Protein AF-A0A1B6J249-F1 (afdb_monomer_lite)

Structure (mmCIF, N/CA/C/O backbone):
data_AF-A0A1B6J249-F1
#
_entry.id   AF-A0A1B6J249-F1
#
loop_
_atom_site.group_PDB
_atom_site.id
_atom_site.type_symbol
_atom_site.label_atom_id
_atom_site.label_alt_id
_atom_site.label_comp_id
_atom_site.label_asym_id
_atom_site.label_entity_id
_atom_site.label_seq_id
_atom_site.pdbx_PDB_ins_code
_atom_site.Cartn_x
_atom_site.Cartn_y
_atom_site.Cartn_z
_atom_site.occupancy
_atom_site.B_iso_or_equiv
_atom_site.auth_seq_id
_atom_site.auth_comp_id
_atom_site.auth_asym_id
_atom_site.auth_atom_id
_atom_site.pdbx_PDB_model_num
ATOM 1 N N . MET A 1 1 ? 32.007 13.529 7.032 1.00 46.16 1 MET A N 1
ATOM 2 C CA . MET A 1 1 ? 30.686 14.201 7.062 1.00 46.16 1 MET A CA 1
ATOM 3 C C . MET A 1 1 ? 29.600 13.149 7.240 1.00 46.16 1 MET A C 1
ATOM 5 O O . MET A 1 1 ? 29.500 12.265 6.400 1.00 46.16 1 MET A O 1
ATOM 9 N N . LYS A 1 2 ? 28.836 13.181 8.340 1.00 47.91 2 LYS A N 1
ATOM 10 C CA . LYS A 1 2 ? 27.692 12.277 8.547 1.00 47.91 2 LYS A CA 1
ATOM 11 C C . LYS A 1 2 ? 26.470 12.909 7.879 1.00 47.91 2 LYS A C 1
ATOM 13 O O . LYS A 1 2 ? 25.979 13.926 8.358 1.00 47.91 2 LYS A O 1
ATOM 18 N N . PHE A 1 3 ? 26.020 12.360 6.755 1.00 54.84 3 PHE A N 1
ATOM 19 C CA . PHE A 1 3 ? 24.783 12.820 6.125 1.00 54.84 3 PHE A CA 1
ATOM 20 C C . PHE A 1 3 ? 23.605 12.463 7.035 1.00 54.84 3 PHE A C 1
ATOM 22 O O . PHE A 1 3 ? 23.454 11.310 7.437 1.00 54.84 3 PHE A O 1
ATOM 29 N N . THR A 1 4 ? 22.788 13.450 7.394 1.00 70.31 4 THR A N 1
ATOM 30 C CA . THR A 1 4 ? 21.577 13.217 8.185 1.00 70.31 4 THR A CA 1
ATOM 31 C C . THR A 1 4 ? 20.572 12.406 7.358 1.00 70.31 4 THR A C 1
ATOM 33 O O . THR A 1 4 ? 20.486 12.555 6.136 1.00 70.31 4 THR A O 1
ATOM 36 N N . ILE A 1 5 ? 19.794 11.540 8.017 1.00 65.88 5 ILE A N 1
ATOM 37 C CA . ILE A 1 5 ? 18.774 10.681 7.381 1.00 65.88 5 ILE A CA 1
ATOM 38 C C . ILE A 1 5 ? 17.837 11.467 6.428 1.00 65.88 5 ILE A C 1
ATOM 40 O O . ILE A 1 5 ? 17.557 10.962 5.337 1.00 65.88 5 ILE A O 1
ATOM 44 N N . PRO A 1 6 ? 17.393 12.705 6.743 1.00 62.72 6 PRO A N 1
ATOM 45 C CA . PRO A 1 6 ? 16.567 13.505 5.833 1.00 62.72 6 PRO A CA 1
ATOM 46 C C . PRO A 1 6 ? 17.321 13.977 4.578 1.00 62.72 6 PRO A C 1
ATOM 48 O O . PRO A 1 6 ? 16.785 13.915 3.471 1.00 62.72 6 PRO A O 1
ATOM 51 N N . LEU A 1 7 ? 18.586 14.387 4.725 1.00 57.53 7 LEU A N 1
ATOM 52 C CA . LEU A 1 7 ? 19.426 14.864 3.620 1.00 57.53 7 LEU A CA 1
ATOM 53 C C . LEU A 1 7 ? 19.789 13.724 2.652 1.00 57.53 7 LEU A C 1
ATOM 55 O O . LEU A 1 7 ? 19.794 13.911 1.432 1.00 57.53 7 LEU A O 1
ATOM 59 N N . GLY A 1 8 ? 20.001 12.516 3.188 1.00 60.81 8 GLY A N 1
ATOM 60 C CA . GLY A 1 8 ? 20.149 11.294 2.394 1.00 60.81 8 GLY A CA 1
ATOM 61 C C . GLY A 1 8 ? 18.900 10.984 1.558 1.00 60.81 8 GLY A C 1
ATOM 62 O O . GLY A 1 8 ? 19.019 10.706 0.362 1.00 60.81 8 GLY A O 1
ATOM 63 N N . LYS A 1 9 ? 17.702 11.102 2.160 1.00 60.69 9 LYS A N 1
ATOM 64 C CA . LYS A 1 9 ? 16.386 10.852 1.530 1.00 60.69 9 LYS A CA 1
ATOM 65 C C . LYS A 1 9 ? 16.089 11.752 0.329 1.00 60.69 9 LYS A C 1
ATOM 67 O O . LYS A 1 9 ? 15.595 11.246 -0.678 1.00 60.69 9 LYS A O 1
ATOM 72 N N . HIS A 1 10 ? 16.408 13.042 0.405 1.00 64.06 10 HIS A N 1
ATOM 73 C CA . HIS A 1 10 ? 15.981 14.000 -0.619 1.00 64.06 10 HIS A CA 1
ATOM 74 C C . HIS A 1 10 ? 16.866 13.997 -1.880 1.00 64.06 10 HIS A C 1
ATOM 76 O O . HIS A 1 10 ? 16.352 13.972 -3.000 1.00 64.06 10 HIS A O 1
ATOM 82 N N . ASN A 1 11 ? 18.195 13.963 -1.719 1.00 66.25 11 ASN A N 1
ATOM 83 C CA . ASN A 1 11 ? 19.121 14.177 -2.840 1.00 66.25 11 ASN A CA 1
ATOM 84 C C . ASN A 1 11 ? 19.938 12.929 -3.211 1.00 66.25 11 ASN A C 1
ATOM 86 O O . ASN A 1 11 ? 20.084 12.633 -4.398 1.00 66.25 11 ASN A O 1
ATOM 90 N N . LEU A 1 12 ? 20.413 12.151 -2.230 1.00 70.38 12 LEU A N 1
ATOM 91 C CA . LEU A 1 12 ? 21.328 11.031 -2.486 1.00 70.38 12 LEU A CA 1
ATOM 92 C C . LEU A 1 12 ? 20.614 9.841 -3.142 1.00 70.38 12 LEU A C 1
ATOM 94 O O . LEU A 1 12 ? 21.027 9.382 -4.206 1.00 70.38 12 LEU A O 1
ATOM 98 N N . TYR A 1 13 ? 19.501 9.373 -2.568 1.00 74.56 13 TYR A N 1
ATOM 99 C CA . TYR A 1 13 ? 18.783 8.221 -3.132 1.00 74.56 13 TYR A CA 1
ATOM 100 C C . TYR A 1 13 ? 18.111 8.539 -4.473 1.00 74.56 13 TYR A C 1
ATOM 102 O O . TYR A 1 13 ? 17.992 7.664 -5.330 1.00 74.56 13 TYR A O 1
ATOM 110 N N . ARG A 1 14 ? 17.687 9.791 -4.692 1.00 75.75 14 ARG A N 1
ATOM 111 C CA . ARG A 1 14 ? 17.161 10.241 -5.991 1.00 75.75 14 ARG A CA 1
ATOM 112 C C . ARG A 1 14 ? 18.250 10.200 -7.061 1.00 75.75 14 ARG A C 1
ATOM 114 O O . ARG A 1 14 ? 18.022 9.640 -8.130 1.00 75.75 14 ARG A O 1
ATOM 121 N N . MET A 1 15 ? 19.436 10.722 -6.746 1.00 79.56 15 MET A N 1
ATOM 122 C CA . MET A 1 15 ? 20.597 10.676 -7.632 1.00 79.56 15 MET A CA 1
ATOM 123 C C . MET A 1 15 ? 21.039 9.234 -7.911 1.00 79.56 15 MET A C 1
ATOM 125 O O . MET A 1 15 ? 21.239 8.882 -9.068 1.00 79.56 15 MET A O 1
ATOM 129 N N . MET A 1 16 ? 21.094 8.370 -6.890 1.00 79.12 16 MET A N 1
ATOM 130 C CA . MET A 1 16 ? 21.413 6.947 -7.060 1.00 79.12 16 MET A CA 1
ATOM 131 C C . MET A 1 16 ? 20.407 6.237 -7.972 1.00 79.12 16 MET A C 1
ATOM 133 O O . MET A 1 16 ? 20.816 5.603 -8.938 1.00 79.12 16 MET A O 1
ATOM 137 N N . ARG A 1 17 ? 19.094 6.374 -7.746 1.00 80.25 17 ARG A N 1
ATOM 138 C CA . ARG A 1 17 ? 18.073 5.752 -8.614 1.00 80.25 17 ARG A CA 1
ATOM 139 C C . ARG A 1 17 ? 18.143 6.254 -10.057 1.00 80.25 17 ARG A C 1
ATOM 141 O O . ARG A 1 17 ? 18.013 5.456 -10.982 1.00 80.25 17 ARG A O 1
ATOM 148 N N . ASN A 1 18 ? 18.397 7.548 -10.254 1.00 81.25 18 ASN A N 1
ATOM 149 C CA . ASN A 1 18 ? 18.608 8.117 -11.585 1.00 81.25 18 ASN A CA 1
ATOM 150 C C . ASN A 1 18 ? 19.860 7.537 -12.247 1.00 81.25 18 ASN A C 1
ATOM 152 O O . ASN A 1 18 ? 19.792 7.139 -13.406 1.00 81.25 18 ASN A O 1
ATOM 156 N N . GLN A 1 19 ? 20.962 7.403 -11.508 1.00 83.56 19 GLN A N 1
ATOM 157 C CA . GLN A 1 19 ? 22.183 6.783 -12.013 1.00 83.56 19 GLN A CA 1
ATOM 158 C C . GLN A 1 19 ? 21.951 5.320 -12.393 1.00 83.56 19 GLN A C 1
ATOM 160 O O . GLN A 1 19 ? 22.395 4.901 -13.453 1.00 83.56 19 GLN A O 1
ATOM 165 N N . TRP A 1 20 ? 21.200 4.557 -11.595 1.00 78.31 20 TRP A N 1
ATOM 166 C CA . TRP A 1 20 ? 20.803 3.188 -11.940 1.00 78.31 20 TRP A CA 1
ATOM 167 C C . TRP A 1 20 ? 19.923 3.139 -13.195 1.00 78.31 20 TRP A C 1
ATOM 169 O O . TRP A 1 20 ? 20.116 2.266 -14.034 1.00 78.31 20 TRP A O 1
ATOM 179 N N . LYS A 1 21 ? 18.991 4.086 -13.369 1.00 79.00 21 LYS A N 1
ATOM 180 C CA . LYS A 1 21 ? 18.139 4.191 -14.566 1.00 79.00 21 LYS A CA 1
ATOM 181 C C . LYS A 1 21 ? 18.953 4.518 -15.823 1.00 79.00 21 LYS A C 1
ATOM 183 O O . LYS A 1 21 ? 18.760 3.870 -16.848 1.00 79.00 21 LYS A O 1
ATOM 188 N N . VAL A 1 22 ? 19.861 5.489 -15.736 1.00 77.62 22 VAL A N 1
ATOM 189 C CA . VAL A 1 22 ? 20.719 5.939 -16.845 1.00 77.62 22 VAL A CA 1
ATOM 190 C C . VAL A 1 22 ? 21.784 4.889 -17.175 1.00 77.62 22 VAL A C 1
ATOM 192 O O . VAL A 1 22 ? 21.990 4.565 -18.339 1.00 77.62 22 VAL A O 1
ATOM 195 N N . ALA A 1 23 ? 22.404 4.280 -16.164 1.00 75.56 23 ALA A N 1
ATOM 196 C CA . ALA A 1 23 ? 23.446 3.271 -16.338 1.00 75.56 23 ALA A CA 1
ATOM 197 C C . ALA A 1 23 ? 22.914 1.868 -16.681 1.00 75.56 23 ALA A C 1
ATOM 199 O O . ALA A 1 23 ? 23.723 0.980 -16.946 1.00 75.56 23 ALA A O 1
ATOM 200 N N . ARG A 1 24 ? 21.588 1.643 -16.692 1.00 70.25 24 ARG A N 1
ATOM 201 C CA . ARG A 1 24 ? 20.983 0.339 -17.033 1.00 70.25 24 ARG A CA 1
ATOM 202 C C . ARG A 1 24 ? 21.276 -0.084 -18.473 1.00 70.25 24 ARG A C 1
ATOM 204 O O . ARG A 1 24 ? 21.361 -1.273 -18.754 1.00 70.25 24 ARG A O 1
ATOM 211 N N . LYS A 1 25 ? 21.425 0.884 -19.378 1.00 68.44 25 LYS A N 1
ATOM 212 C CA . LYS A 1 25 ? 21.831 0.667 -20.767 1.00 68.44 25 LYS A CA 1
ATOM 213 C C . LYS A 1 25 ? 23.151 1.394 -20.973 1.00 68.44 25 LYS A C 1
ATOM 215 O O . LYS A 1 25 ? 23.146 2.576 -21.290 1.00 68.44 25 LYS A O 1
ATOM 220 N N . ARG A 1 26 ? 24.278 0.717 -20.748 1.00 72.00 26 ARG A N 1
ATOM 221 C CA . ARG A 1 26 ? 25.585 1.258 -21.140 1.00 72.00 26 ARG A CA 1
ATOM 222 C C . ARG A 1 26 ? 25.734 1.026 -22.644 1.00 72.00 26 ARG A C 1
ATOM 224 O O . ARG A 1 26 ? 25.926 -0.129 -23.022 1.00 72.00 26 ARG A O 1
ATOM 231 N N . PRO A 1 27 ? 25.592 2.046 -23.512 1.00 75.62 27 PRO A N 1
ATOM 232 C CA . PRO A 1 27 ? 26.001 1.870 -24.896 1.00 75.62 27 PRO A CA 1
ATOM 233 C C . PRO A 1 27 ? 27.495 1.541 -24.907 1.00 75.62 27 PRO A C 1
ATOM 235 O O . PRO A 1 27 ? 28.248 2.031 -24.058 1.00 75.62 27 PRO A O 1
ATOM 238 N N . VAL A 1 28 ? 27.929 0.715 -25.856 1.00 80.19 28 VAL A N 1
ATOM 239 C CA . VAL A 1 28 ? 29.361 0.529 -26.090 1.00 80.19 28 VAL A CA 1
ATOM 240 C C . VAL A 1 28 ? 29.919 1.886 -26.513 1.00 80.19 28 VAL A C 1
ATOM 242 O O . VAL A 1 28 ? 29.508 2.453 -27.526 1.00 80.19 28 VAL A O 1
ATOM 245 N N . LEU A 1 29 ? 30.792 2.449 -25.680 1.00 80.38 29 LEU A N 1
ATOM 246 C CA . LEU A 1 29 ? 31.469 3.704 -25.978 1.00 80.38 29 LEU A CA 1
ATOM 247 C C . LEU A 1 29 ? 32.396 3.460 -27.166 1.00 80.38 29 LEU A C 1
ATOM 249 O O . LEU A 1 29 ? 33.284 2.614 -27.087 1.00 80.38 29 LEU A O 1
ATOM 253 N N . LYS A 1 30 ? 32.204 4.213 -28.251 1.00 81.00 30 LYS A N 1
ATOM 254 C CA . LYS A 1 30 ? 33.161 4.235 -29.358 1.00 81.00 30 LYS A CA 1
ATOM 255 C C . LYS A 1 30 ? 34.446 4.890 -28.856 1.00 81.00 30 LYS A C 1
ATOM 257 O O . LYS A 1 30 ? 34.495 6.105 -28.672 1.00 81.00 30 LYS A O 1
ATOM 262 N N . THR A 1 31 ? 35.457 4.087 -28.562 1.00 82.44 31 THR A N 1
ATOM 263 C CA . THR A 1 31 ? 36.790 4.569 -28.198 1.00 82.44 31 THR A CA 1
ATOM 264 C C . THR A 1 31 ? 37.576 4.921 -29.461 1.00 82.44 31 THR A C 1
ATOM 266 O O . THR A 1 31 ? 37.430 4.279 -30.494 1.00 82.44 31 THR A O 1
ATOM 269 N N . ASN A 1 32 ? 38.487 5.897 -29.379 1.00 87.12 32 ASN A N 1
ATOM 270 C CA . ASN A 1 32 ? 39.453 6.185 -30.456 1.00 87.12 32 ASN A CA 1
ATOM 271 C C . ASN A 1 32 ? 40.566 5.115 -30.559 1.00 87.12 32 ASN A C 1
ATOM 273 O O . ASN A 1 32 ? 41.616 5.371 -31.145 1.00 87.12 32 ASN A O 1
ATOM 277 N N . ALA A 1 33 ? 40.360 3.938 -29.963 1.00 85.38 33 ALA A N 1
ATOM 278 C CA . ALA A 1 33 ? 41.355 2.878 -29.863 1.00 85.38 33 ALA A CA 1
ATOM 279 C C . ALA A 1 33 ? 41.770 2.364 -31.247 1.00 85.38 33 ALA A C 1
ATOM 281 O O . ALA A 1 33 ? 42.960 2.212 -31.493 1.00 85.38 33 ALA A O 1
ATOM 282 N N . GLU A 1 34 ? 40.818 2.204 -32.170 1.00 84.88 34 GLU A N 1
ATOM 283 C CA . GLU A 1 34 ? 41.083 1.745 -33.542 1.00 84.88 34 GLU A CA 1
ATOM 284 C C . GLU A 1 34 ? 42.125 2.623 -34.247 1.00 84.88 34 GLU A C 1
ATOM 286 O O . GLU A 1 34 ? 43.104 2.122 -34.796 1.00 84.88 34 GLU A O 1
ATOM 291 N N . ARG A 1 35 ? 41.972 3.950 -34.143 1.00 88.19 35 ARG A N 1
ATOM 292 C CA . ARG A 1 35 ? 42.897 4.924 -34.744 1.00 88.19 35 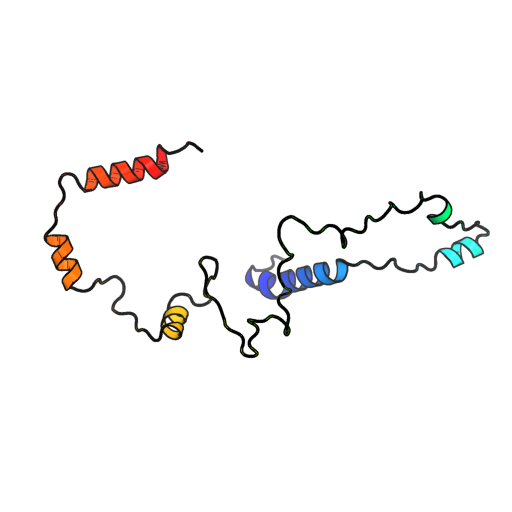ARG A CA 1
ATOM 293 C C . ARG A 1 35 ? 44.299 4.843 -34.142 1.00 88.19 35 ARG A C 1
ATOM 295 O O . ARG A 1 35 ? 45.282 4.957 -34.863 1.00 88.19 35 ARG A O 1
ATOM 302 N N . VAL A 1 36 ? 44.394 4.666 -32.823 1.00 91.62 36 VAL A N 1
ATOM 303 C CA . VAL A 1 36 ? 45.682 4.590 -32.114 1.00 91.62 36 VAL A CA 1
ATOM 304 C C . VAL A 1 36 ? 46.407 3.280 -32.426 1.00 91.62 36 VAL A C 1
ATOM 306 O O . VAL A 1 36 ? 47.623 3.283 -32.589 1.00 91.62 36 VAL A O 1
ATOM 309 N N . LEU A 1 37 ? 45.685 2.165 -32.532 1.00 89.56 37 LEU A N 1
ATOM 310 C CA . LEU A 1 37 ? 46.267 0.863 -32.867 1.00 89.56 37 LEU A CA 1
ATOM 311 C C . LEU A 1 37 ? 46.793 0.842 -34.308 1.00 89.56 37 LEU A C 1
ATOM 313 O O . LEU A 1 37 ? 47.929 0.427 -34.531 1.00 89.56 37 LEU A O 1
ATOM 317 N N . GLN A 1 38 ? 46.035 1.406 -35.254 1.00 89.88 38 GLN A N 1
ATOM 318 C CA . GLN A 1 38 ? 46.481 1.575 -36.642 1.00 89.88 38 GLN A CA 1
ATOM 319 C C . GLN A 1 38 ? 47.727 2.465 -36.750 1.00 89.88 38 GLN A C 1
ATOM 321 O O . GLN A 1 38 ? 48.658 2.125 -37.473 1.00 89.88 38 GLN A O 1
ATOM 326 N N . ALA A 1 39 ? 47.790 3.567 -35.992 1.00 92.62 39 ALA A N 1
ATOM 327 C CA . ALA A 1 39 ? 48.962 4.449 -35.966 1.00 92.62 39 ALA A CA 1
ATOM 328 C C . ALA A 1 39 ? 50.236 3.763 -35.429 1.00 92.62 39 ALA A C 1
ATOM 330 O O . ALA A 1 39 ? 51.341 4.196 -35.742 1.00 92.62 39 ALA A O 1
ATOM 331 N N . ASN A 1 40 ? 50.083 2.693 -34.643 1.00 93.44 40 ASN A N 1
ATOM 332 C CA . ASN A 1 40 ? 51.181 1.882 -34.116 1.00 93.44 40 ASN A CA 1
ATOM 333 C C . ASN A 1 40 ? 51.458 0.618 -34.956 1.00 93.44 40 ASN A C 1
ATOM 335 O O . ASN A 1 40 ? 52.167 -0.270 -34.489 1.00 93.44 40 ASN A O 1
ATOM 339 N N . ASN A 1 41 ? 50.919 0.531 -36.180 1.00 91.88 41 ASN A N 1
ATOM 340 C CA . ASN A 1 41 ? 51.054 -0.617 -37.086 1.00 91.88 41 ASN A CA 1
ATOM 341 C C . ASN A 1 41 ? 50.560 -1.951 -36.489 1.00 91.88 41 ASN A C 1
ATOM 343 O O . ASN A 1 41 ? 51.116 -3.007 -36.785 1.00 91.88 41 ASN A O 1
ATOM 347 N N . LEU A 1 42 ? 49.531 -1.912 -35.636 1.00 91.06 42 LEU A N 1
ATOM 348 C CA . LEU A 1 42 ? 48.884 -3.114 -35.108 1.00 91.06 42 LEU A CA 1
ATOM 349 C C . LEU A 1 42 ? 47.667 -3.478 -35.965 1.00 91.06 42 LEU A C 1
ATOM 351 O O . LEU A 1 42 ? 46.834 -2.622 -36.271 1.00 91.06 42 LEU A O 1
ATOM 355 N N . GLU A 1 43 ? 47.561 -4.755 -36.329 1.00 87.62 43 GLU A N 1
ATOM 356 C CA . GLU A 1 43 ? 46.431 -5.288 -37.091 1.00 87.62 43 GLU A CA 1
ATOM 357 C C . GLU A 1 43 ? 45.154 -5.310 -36.241 1.00 87.62 43 GLU A C 1
ATOM 359 O O . GLU A 1 43 ? 45.172 -5.660 -35.058 1.00 87.62 43 GLU A O 1
ATOM 364 N N . LEU A 1 44 ? 44.032 -4.924 -36.853 1.00 84.38 44 LEU A N 1
ATOM 365 C CA . LEU A 1 44 ? 42.730 -4.851 -36.200 1.00 84.38 44 LEU A CA 1
ATOM 366 C C . LEU A 1 44 ? 41.815 -5.918 -36.793 1.00 84.38 44 LEU A C 1
ATOM 368 O O . LEU A 1 44 ? 41.538 -5.889 -37.989 1.00 84.38 44 LEU A O 1
ATOM 372 N N . VAL A 1 45 ? 41.357 -6.845 -35.955 1.00 87.56 45 VAL A N 1
ATOM 373 C CA . VAL A 1 45 ? 40.490 -7.958 -36.363 1.00 87.56 45 VAL A CA 1
ATOM 374 C C . VAL A 1 45 ? 39.164 -7.862 -35.613 1.00 87.56 45 VAL A C 1
ATOM 376 O O . VAL A 1 45 ? 39.161 -7.577 -34.412 1.00 87.56 45 VAL A O 1
ATOM 379 N N . ASP A 1 46 ? 38.037 -8.067 -36.303 1.00 83.31 46 ASP A N 1
ATOM 380 C CA . ASP A 1 46 ? 36.722 -8.026 -35.660 1.00 83.31 46 ASP A CA 1
ATOM 381 C C . ASP A 1 46 ? 36.514 -9.277 -34.795 1.00 83.31 46 ASP A C 1
ATOM 383 O O . ASP A 1 46 ? 36.610 -10.416 -35.250 1.00 83.31 46 ASP A O 1
ATOM 387 N N . ALA A 1 47 ? 36.188 -9.066 -33.521 1.00 80.81 47 ALA A N 1
ATOM 388 C CA . ALA A 1 47 ? 35.904 -10.149 -32.592 1.00 80.81 47 ALA A CA 1
ATOM 389 C C . ALA A 1 47 ? 34.687 -10.982 -33.031 1.00 80.81 47 ALA A C 1
ATOM 391 O O . ALA A 1 47 ? 34.632 -12.174 -32.728 1.00 80.81 47 ALA A O 1
ATOM 392 N N . ASN A 1 48 ? 33.730 -10.391 -33.760 1.00 79.62 48 ASN A N 1
ATOM 393 C CA . ASN A 1 48 ? 32.537 -11.106 -34.227 1.00 79.62 48 ASN A CA 1
ATOM 394 C C . ASN A 1 48 ? 32.855 -12.242 -35.210 1.00 79.62 48 ASN A C 1
ATOM 396 O O . ASN A 1 48 ? 32.051 -13.161 -35.332 1.00 79.62 48 ASN A O 1
ATOM 400 N N . GLU A 1 49 ? 34.015 -12.215 -35.871 1.00 80.81 49 GLU A N 1
ATOM 401 C CA . GLU A 1 49 ? 34.462 -13.292 -36.765 1.00 80.81 49 GLU A CA 1
ATOM 402 C C . GLU A 1 49 ? 34.818 -14.574 -35.993 1.00 80.81 49 GLU A C 1
ATOM 404 O O . GLU A 1 49 ? 34.681 -15.679 -36.517 1.00 80.81 49 GLU A O 1
ATOM 409 N N . PHE A 1 50 ? 35.218 -14.440 -34.723 1.00 80.25 50 PHE A N 1
ATOM 410 C CA . PHE A 1 50 ? 35.589 -15.558 -33.847 1.00 80.25 50 PHE A CA 1
ATOM 411 C C . PHE A 1 50 ? 34.503 -15.925 -32.829 1.00 80.25 50 PHE A C 1
ATOM 413 O O . PHE A 1 50 ? 34.568 -16.985 -32.200 1.00 80.25 50 PHE A O 1
ATOM 420 N N . VAL A 1 51 ? 33.501 -15.064 -32.634 1.00 79.38 51 VAL A N 1
ATOM 421 C CA . VAL A 1 51 ? 32.354 -15.351 -31.767 1.00 79.38 51 VAL A CA 1
ATOM 422 C C . VAL A 1 51 ? 31.388 -16.263 -32.523 1.00 79.38 51 VAL A C 1
ATOM 424 O O . VAL A 1 51 ? 30.920 -15.939 -33.609 1.00 79.38 51 VAL A O 1
ATOM 427 N N . ALA A 1 52 ? 31.077 -17.424 -31.939 1.00 72.75 52 ALA A N 1
ATOM 428 C CA . ALA A 1 52 ? 30.141 -18.383 -32.519 1.00 72.75 52 ALA A CA 1
ATOM 429 C C . ALA A 1 52 ? 28.806 -17.719 -32.913 1.00 72.75 52 ALA A C 1
ATOM 431 O O . ALA A 1 52 ? 28.312 -16.833 -32.211 1.00 72.75 52 ALA A O 1
ATOM 432 N N . SER A 1 53 ? 28.210 -18.192 -34.014 1.00 71.88 53 SER A N 1
ATOM 433 C CA . SER A 1 53 ? 26.955 -17.673 -34.571 1.00 71.88 53 SER A CA 1
ATOM 434 C C . SER A 1 53 ? 25.886 -17.464 -33.489 1.00 71.88 53 SER A C 1
ATOM 436 O O . SER A 1 53 ? 25.758 -18.320 -32.602 1.00 71.88 53 SER A O 1
ATOM 438 N N . PRO A 1 54 ? 25.085 -16.384 -33.564 1.00 71.94 54 PRO A N 1
ATOM 439 C CA . PRO A 1 54 ? 24.089 -16.078 -32.546 1.00 71.94 54 PRO A CA 1
ATOM 440 C C . PRO A 1 54 ? 23.169 -17.278 -32.301 1.00 71.94 54 PRO A C 1
ATOM 442 O O . PRO A 1 54 ? 22.772 -17.986 -33.230 1.00 71.94 54 PRO A O 1
ATOM 445 N N . LYS A 1 55 ? 22.834 -17.519 -31.026 1.00 73.88 55 LYS A N 1
ATOM 446 C CA . LYS A 1 55 ? 21.902 -18.585 -30.630 1.00 73.88 55 LYS A CA 1
ATOM 447 C C . LYS A 1 55 ? 20.609 -18.442 -31.437 1.00 73.88 55 LYS A C 1
ATOM 449 O O . LYS A 1 55 ? 20.055 -17.347 -31.501 1.00 73.88 55 LYS A O 1
ATOM 454 N N . LYS A 1 56 ? 20.122 -19.548 -32.013 1.00 77.75 56 LYS A N 1
ATOM 455 C CA . LYS A 1 56 ? 18.829 -19.596 -32.709 1.00 77.75 56 LYS A CA 1
ATOM 456 C C . LYS A 1 56 ? 17.749 -19.013 -31.795 1.00 77.75 56 LYS A C 1
ATOM 458 O O . LYS A 1 56 ? 17.510 -19.541 -30.710 1.00 77.75 56 LYS A O 1
ATOM 463 N N . THR A 1 57 ? 17.120 -17.923 -32.216 1.00 75.44 57 THR A N 1
ATOM 464 C CA . THR A 1 57 ? 15.940 -17.384 -31.543 1.00 75.44 57 THR A CA 1
ATOM 465 C C . THR A 1 57 ? 14.739 -18.203 -31.979 1.00 75.44 57 THR A C 1
ATOM 467 O O . THR A 1 57 ? 14.449 -18.286 -33.170 1.00 75.44 57 THR A O 1
ATOM 470 N N . PHE A 1 58 ? 14.062 -18.833 -31.026 1.00 77.12 58 PHE A N 1
ATOM 471 C CA . PHE A 1 58 ? 12.794 -19.500 -31.292 1.00 77.12 58 PHE A CA 1
ATOM 472 C C . PHE A 1 58 ? 11.681 -18.458 -31.372 1.00 77.12 58 PHE A C 1
ATOM 474 O O . PHE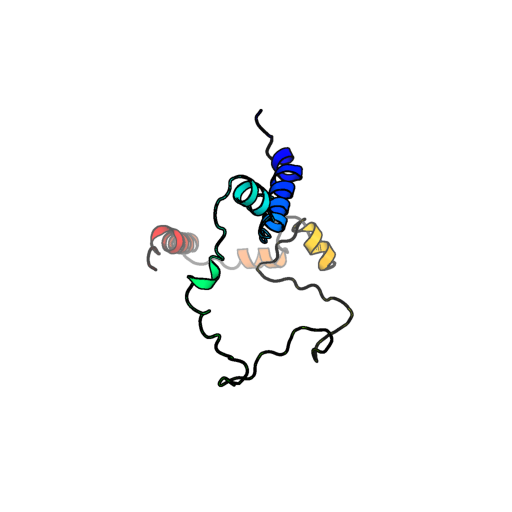 A 1 58 ? 11.598 -17.575 -30.515 1.00 77.12 58 PHE A O 1
ATOM 481 N N . ASP A 1 59 ? 10.838 -18.568 -32.395 1.00 75.31 59 ASP A N 1
ATOM 482 C CA . ASP A 1 59 ? 9.632 -17.761 -32.516 1.00 75.31 59 ASP A CA 1
ATOM 483 C C . ASP A 1 59 ? 8.475 -18.468 -31.800 1.00 75.31 59 ASP A C 1
ATOM 485 O O . ASP A 1 59 ? 7.964 -19.490 -32.257 1.00 75.31 59 ASP A O 1
ATOM 489 N N . PHE A 1 60 ? 8.091 -17.935 -30.640 1.00 71.31 60 PHE A N 1
ATOM 490 C CA . PHE A 1 60 ? 6.998 -18.465 -29.823 1.00 71.31 60 PHE A CA 1
ATOM 491 C C . PHE A 1 60 ? 5.626 -17.895 -30.220 1.00 71.31 60 PHE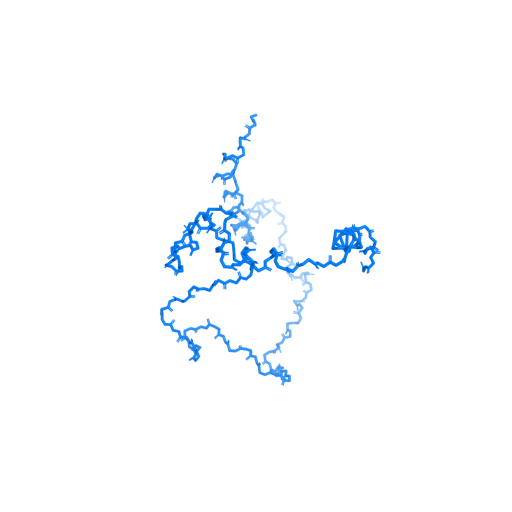 A C 1
ATOM 493 O O . PHE A 1 60 ? 4.632 -18.241 -29.587 1.00 71.31 60 PHE A O 1
ATOM 500 N N . SER A 1 61 ? 5.538 -17.045 -31.252 1.00 71.81 61 SER A N 1
ATOM 501 C CA . SER A 1 61 ? 4.280 -16.398 -31.662 1.00 71.81 61 SER A CA 1
ATOM 502 C C . SER A 1 61 ? 3.197 -17.378 -32.129 1.00 71.81 61 SER A C 1
ATOM 504 O O . SER A 1 61 ? 2.010 -17.093 -31.995 1.00 71.81 61 SER A O 1
ATOM 506 N N . SER A 1 62 ? 3.594 -18.544 -32.646 1.00 69.25 62 SER A N 1
ATOM 507 C CA . SER A 1 62 ? 2.687 -19.570 -33.181 1.00 69.25 62 SER A CA 1
ATOM 508 C C . SER A 1 62 ? 2.182 -20.575 -32.140 1.00 69.25 62 SER A C 1
ATOM 510 O O . SER A 1 62 ? 1.289 -21.372 -32.434 1.00 69.25 62 SER A O 1
ATOM 512 N N . ILE A 1 63 ? 2.727 -20.558 -30.921 1.00 74.56 63 ILE A N 1
ATOM 513 C CA . ILE A 1 63 ? 2.392 -21.538 -29.884 1.00 74.56 63 ILE A CA 1
ATOM 514 C C . ILE A 1 63 ? 1.181 -21.023 -29.110 1.00 74.56 63 ILE A C 1
ATOM 516 O O . ILE A 1 63 ? 1.299 -20.376 -28.071 1.00 74.56 63 ILE A O 1
ATOM 520 N N . VAL A 1 64 ? -0.007 -21.312 -29.639 1.00 68.56 64 VAL A N 1
ATOM 521 C CA . VAL A 1 64 ? -1.273 -21.047 -28.952 1.00 68.56 64 VAL A CA 1
ATOM 522 C C . VAL A 1 64 ? -1.392 -22.043 -27.795 1.00 68.56 64 VAL A C 1
ATOM 524 O O . VAL A 1 64 ? -1.582 -23.240 -28.006 1.00 68.56 64 VAL A O 1
ATOM 527 N N . GLY A 1 65 ? -1.206 -21.567 -26.563 1.00 72.56 65 GLY A N 1
ATOM 528 C CA . GLY A 1 65 ? -1.419 -22.374 -25.360 1.00 72.56 65 GLY A CA 1
ATOM 529 C C . GLY A 1 65 ? -2.887 -22.789 -25.183 1.00 72.56 65 GLY A C 1
ATOM 530 O O . GLY A 1 65 ? -3.765 -22.382 -25.937 1.00 72.56 65 GLY A O 1
ATOM 531 N N . LEU A 1 66 ? -3.178 -23.566 -24.134 1.00 76.06 66 LEU A N 1
ATOM 532 C CA . LEU A 1 66 ? -4.540 -24.036 -23.820 1.00 76.06 66 LEU A CA 1
ATOM 533 C C . LEU A 1 66 ? -5.541 -22.892 -23.546 1.00 76.06 66 LEU A C 1
ATOM 535 O O . LEU A 1 66 ? -6.750 -23.094 -23.619 1.00 76.06 66 LEU A O 1
ATOM 539 N N . ALA A 1 67 ? -5.037 -21.703 -23.207 1.00 77.88 67 ALA A N 1
ATOM 540 C CA . ALA A 1 67 ? -5.819 -20.504 -22.946 1.00 77.88 67 ALA A CA 1
ATOM 541 C C . ALA A 1 67 ? -5.359 -19.358 -23.862 1.00 77.88 67 ALA A C 1
ATOM 543 O O . ALA A 1 67 ? -4.153 -19.219 -24.098 1.00 77.88 67 ALA A O 1
ATOM 544 N N . PRO A 1 68 ? -6.292 -18.517 -24.350 1.00 78.62 68 PRO A N 1
ATOM 545 C CA . PRO A 1 68 ? -5.937 -17.333 -25.117 1.00 78.62 68 PRO A CA 1
ATOM 546 C C . PRO A 1 68 ? -5.073 -16.395 -24.271 1.00 78.62 68 PRO A C 1
ATOM 548 O O . PRO A 1 68 ? -5.234 -16.294 -23.051 1.00 78.62 68 PRO A O 1
ATOM 551 N N . HIS A 1 69 ? -4.157 -15.687 -24.929 1.00 77.31 69 HIS A N 1
ATOM 552 C CA . HIS A 1 69 ? -3.363 -14.669 -24.257 1.00 77.31 69 HIS A CA 1
ATOM 553 C C . HIS A 1 69 ? -4.271 -13.578 -23.669 1.00 77.31 69 HIS A C 1
ATOM 555 O O . HIS A 1 69 ? -5.274 -13.212 -24.289 1.00 77.31 69 HIS A O 1
ATOM 561 N N . PRO A 1 70 ? -3.936 -13.044 -22.482 1.00 81.75 70 PRO A N 1
ATOM 562 C CA . PRO A 1 70 ? -4.684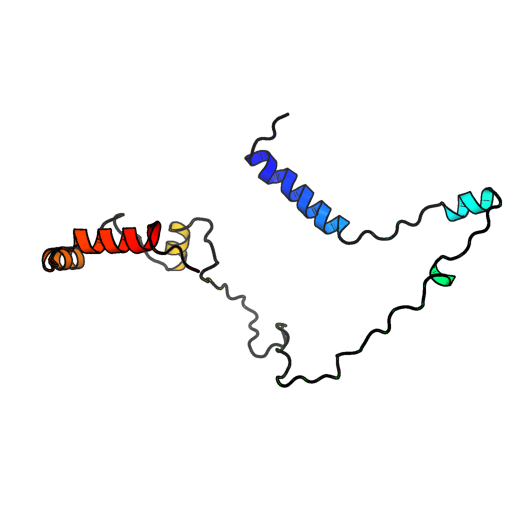 -11.935 -21.913 1.00 81.75 70 PRO A CA 1
ATOM 563 C C . PRO A 1 70 ? -4.648 -10.745 -22.875 1.00 81.75 70 PRO A C 1
ATOM 565 O O . PRO A 1 70 ? -3.592 -10.407 -23.413 1.00 81.75 70 PRO A O 1
ATOM 568 N N . VAL A 1 71 ? -5.804 -10.109 -23.077 1.00 85.81 71 VAL A N 1
ATOM 569 C CA . VAL A 1 71 ? -5.919 -8.921 -23.928 1.00 85.81 71 VAL A CA 1
ATOM 570 C C . VAL A 1 71 ? -4.998 -7.821 -23.376 1.00 85.81 71 VAL A C 1
ATOM 572 O O . VAL A 1 71 ? -4.986 -7.599 -22.158 1.00 85.81 71 VAL A O 1
ATOM 575 N N . PRO A 1 72 ? -4.222 -7.133 -24.232 1.00 87.06 72 PRO A N 1
ATOM 576 C CA . PRO A 1 72 ? -3.399 -6.005 -23.815 1.00 87.06 72 PRO A CA 1
ATOM 577 C C . PRO A 1 72 ? -4.236 -4.942 -23.098 1.00 87.06 72 PRO A C 1
ATOM 579 O O . PRO A 1 72 ? -5.345 -4.618 -23.522 1.00 87.06 72 PRO A O 1
ATOM 582 N N . LYS A 1 73 ? -3.710 -4.393 -22.000 1.00 84.56 73 LYS A N 1
ATOM 583 C CA . LYS A 1 73 ? -4.374 -3.340 -21.212 1.00 84.56 73 LYS A CA 1
ATOM 584 C C . LYS A 1 73 ? -4.125 -1.958 -21.824 1.00 84.56 73 LYS A C 1
ATOM 586 O O . LYS A 1 73 ? -3.621 -1.067 -21.146 1.00 84.56 73 LYS A O 1
ATOM 591 N N . ASP A 1 74 ? -4.476 -1.822 -23.093 1.00 88.12 74 ASP A N 1
ATOM 592 C CA . ASP A 1 74 ? -4.290 -0.603 -23.876 1.00 88.12 74 ASP A CA 1
ATOM 593 C C . ASP A 1 74 ? -5.628 0.135 -24.054 1.00 88.12 74 ASP A C 1
ATOM 595 O O . ASP A 1 74 ? -6.675 -0.319 -23.587 1.00 88.12 74 ASP A O 1
ATOM 599 N N . GLU A 1 75 ? -5.613 1.266 -24.758 1.00 89.44 75 GLU A N 1
ATOM 600 C CA . GLU A 1 75 ? -6.814 2.068 -25.059 1.00 89.44 75 GLU A CA 1
ATOM 601 C C . GLU A 1 75 ? -7.855 1.295 -25.889 1.00 89.44 75 GLU A C 1
ATOM 603 O O . GLU A 1 75 ? -9.046 1.579 -25.828 1.00 89.44 75 GLU A O 1
ATOM 608 N N . ASN A 1 76 ? -7.419 0.257 -26.611 1.00 89.62 76 ASN A N 1
ATOM 609 C CA . ASN A 1 76 ? -8.287 -0.646 -27.371 1.00 89.62 76 ASN A CA 1
ATOM 610 C C . ASN A 1 76 ? -8.876 -1.795 -26.517 1.00 89.62 76 ASN A C 1
ATOM 612 O O . ASN A 1 76 ? -9.501 -2.715 -27.043 1.00 89.62 76 ASN A O 1
ATOM 616 N N . HIS A 1 77 ? -8.640 -1.811 -25.200 1.00 91.00 77 HIS A N 1
ATOM 617 C CA . HIS A 1 77 ? -9.199 -2.840 -24.326 1.00 91.00 77 HIS A CA 1
ATOM 618 C C . HIS A 1 77 ? -10.724 -2.639 -24.184 1.00 91.00 77 HIS A C 1
ATOM 620 O O . HIS A 1 77 ? -11.166 -1.521 -23.930 1.00 91.00 77 HIS A O 1
ATOM 626 N N . PRO A 1 78 ? -11.561 -3.694 -24.243 1.00 91.56 78 PRO A N 1
ATOM 627 C CA . PRO A 1 78 ? -13.027 -3.557 -24.210 1.00 91.56 78 PRO A CA 1
ATOM 628 C C . PRO A 1 78 ? -13.575 -2.908 -22.928 1.00 91.56 78 PRO A C 1
ATOM 630 O O . PRO A 1 78 ? -14.674 -2.367 -22.915 1.00 91.56 78 PRO A O 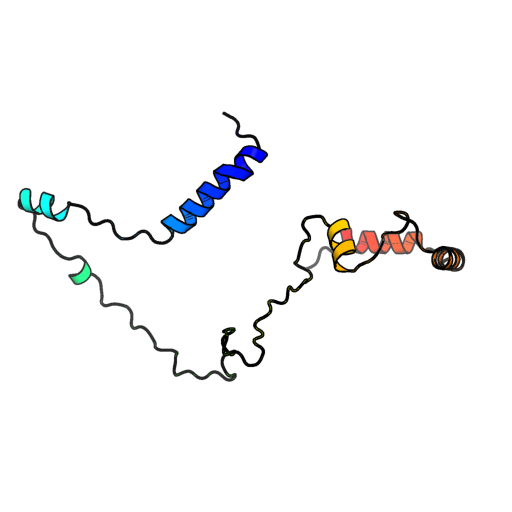1
ATOM 633 N N . LEU A 1 79 ? -12.811 -2.976 -21.834 1.00 90.00 79 LEU A N 1
ATOM 634 C CA . LEU A 1 79 ? -13.131 -2.344 -20.546 1.00 90.00 79 LEU A CA 1
ATOM 635 C C . LEU A 1 79 ? -12.383 -1.020 -20.310 1.00 90.00 79 LEU A C 1
ATOM 637 O O . LEU A 1 79 ? -12.354 -0.538 -19.176 1.00 90.00 79 LEU A O 1
ATOM 641 N N . TYR A 1 80 ? -11.721 -0.473 -21.330 1.00 91.50 80 TYR A N 1
ATOM 642 C CA . TYR A 1 80 ? -11.026 0.804 -21.217 1.00 91.50 80 TYR A CA 1
ATOM 643 C C . TYR A 1 80 ? -12.026 1.940 -20.975 1.00 91.50 80 TYR A C 1
ATOM 645 O O . TYR A 1 80 ? -13.121 1.975 -21.536 1.00 91.50 80 TYR A O 1
ATOM 653 N N . LYS A 1 81 ? -11.642 2.868 -20.101 1.00 92.31 81 LYS A N 1
ATOM 654 C CA . LYS A 1 81 ? -12.363 4.110 -19.826 1.00 92.31 81 LYS A CA 1
ATOM 655 C C . LYS A 1 81 ? -11.339 5.236 -19.819 1.00 92.31 81 LYS A C 1
ATOM 657 O O . LYS A 1 81 ? -10.283 5.076 -19.213 1.00 92.31 81 LYS A O 1
ATOM 662 N N . GLU A 1 82 ? -11.670 6.367 -20.441 1.00 92.75 82 GLU A N 1
ATOM 663 C CA . GLU A 1 82 ? -10.781 7.539 -20.492 1.00 92.75 82 GLU A CA 1
ATOM 664 C C . GLU A 1 82 ? -10.492 8.105 -19.096 1.00 92.75 82 GLU A C 1
ATOM 666 O O . GLU A 1 82 ? -9.387 8.558 -18.804 1.00 92.75 82 GLU A O 1
ATOM 671 N N . GLN A 1 83 ? -11.487 8.061 -18.204 1.00 94.00 83 GLN A N 1
ATOM 672 C CA . GLN A 1 83 ? -11.325 8.533 -16.835 1.00 94.00 83 GLN A CA 1
ATOM 673 C C . GLN A 1 83 ? -10.544 7.512 -15.995 1.00 94.00 83 GLN A C 1
ATOM 675 O O . GLN A 1 83 ? -11.000 6.371 -15.841 1.00 94.00 83 GLN A O 1
ATOM 680 N N . PRO A 1 84 ? -9.405 7.906 -15.392 1.00 91.31 84 PRO A N 1
ATOM 681 C CA . PRO A 1 84 ? -8.649 7.015 -14.529 1.00 91.31 84 PRO A CA 1
ATOM 682 C C . PRO A 1 84 ? -9.440 6.714 -13.253 1.00 91.31 84 PRO A C 1
ATOM 684 O O . PRO A 1 84 ? -9.939 7.611 -12.576 1.00 91.31 84 PRO A O 1
ATOM 687 N N . CYS A 1 85 ? -9.517 5.432 -12.899 1.00 91.88 85 CYS A N 1
ATOM 688 C CA . CYS A 1 85 ? -10.104 4.973 -11.646 1.00 91.88 85 CYS A CA 1
ATOM 689 C C . CYS A 1 85 ? -8.987 4.548 -10.687 1.00 91.88 85 CYS A C 1
ATOM 691 O O . CYS A 1 85 ? -8.185 3.667 -11.006 1.00 91.88 85 CYS A O 1
ATOM 693 N N . PHE A 1 86 ? -8.925 5.179 -9.515 1.00 91.75 86 PHE A N 1
ATOM 694 C CA . PHE A 1 86 ? -7.969 4.815 -8.473 1.00 91.75 86 PHE A CA 1
ATOM 695 C C . PHE A 1 86 ? -8.501 3.633 -7.659 1.00 91.75 86 PHE A C 1
ATOM 697 O O . PHE A 1 86 ? -9.635 3.657 -7.186 1.00 91.75 86 PHE A O 1
ATOM 704 N N . PHE A 1 87 ? -7.667 2.610 -7.473 1.00 92.19 87 PHE A N 1
ATOM 705 C CA . PHE A 1 87 ? -8.012 1.415 -6.706 1.00 92.19 87 PHE A CA 1
ATOM 706 C C . PHE A 1 87 ? -7.234 1.369 -5.396 1.00 92.19 87 PHE A C 1
ATOM 708 O O . PHE A 1 87 ? -6.011 1.507 -5.389 1.00 92.19 87 PHE A O 1
ATOM 715 N N . TYR A 1 88 ? -7.946 1.107 -4.304 1.00 94.19 88 TYR A N 1
ATOM 716 C CA . TYR A 1 88 ? -7.370 0.821 -2.995 1.00 94.19 88 TYR A CA 1
ATOM 717 C C . TYR A 1 88 ? -7.453 -0.688 -2.723 1.00 94.19 88 TYR A C 1
ATOM 719 O O . TYR A 1 88 ? -8.507 -1.293 -2.925 1.00 94.19 88 TYR A O 1
ATOM 727 N N . ARG A 1 89 ? -6.335 -1.313 -2.341 1.00 94.62 89 ARG A N 1
ATOM 728 C CA . ARG A 1 89 ? -6.217 -2.754 -2.037 1.00 94.62 89 ARG A CA 1
ATOM 729 C C . ARG A 1 89 ? -5.429 -2.957 -0.742 1.00 94.62 89 ARG A C 1
ATOM 731 O O . ARG A 1 89 ? -4.825 -2.020 -0.239 1.00 94.62 89 ARG A O 1
ATOM 738 N N . ASP A 1 90 ? -5.335 -4.195 -0.268 1.00 93.12 90 ASP A N 1
ATOM 739 C CA . ASP A 1 90 ? -4.662 -4.545 0.997 1.00 93.12 90 ASP A CA 1
ATOM 740 C C . ASP A 1 90 ? -3.183 -4.113 1.078 1.00 93.12 90 ASP A C 1
ATOM 742 O O . ASP A 1 90 ? -2.646 -3.905 2.159 1.00 93.12 90 ASP A O 1
ATOM 746 N N . HIS A 1 91 ? -2.511 -3.951 -0.067 1.00 91.56 91 HIS A N 1
ATOM 747 C CA . HIS A 1 91 ? -1.120 -3.483 -0.157 1.00 91.56 91 HIS A CA 1
ATOM 748 C C . HIS A 1 91 ? -0.995 -1.967 -0.393 1.00 91.56 91 HIS A C 1
ATOM 750 O O . HIS A 1 91 ? 0.110 -1.453 -0.581 1.00 91.56 91 HIS A O 1
ATOM 756 N N . SER A 1 92 ? -2.112 -1.241 -0.428 1.00 90.12 92 SER A N 1
ATOM 757 C CA . SER A 1 92 ? -2.144 0.209 -0.578 1.00 90.12 92 SER A CA 1
ATOM 758 C C . SER A 1 92 ? -1.997 0.871 0.792 1.00 90.12 92 SER A C 1
ATOM 760 O O . SER A 1 92 ? -2.877 0.790 1.645 1.00 90.12 92 SER A O 1
ATOM 762 N N . VAL A 1 93 ? -0.884 1.572 0.998 1.00 92.50 93 VAL A N 1
ATOM 763 C CA . VAL A 1 93 ? -0.632 2.329 2.230 1.00 92.50 93 VAL A CA 1
ATOM 764 C C . VAL A 1 93 ? -0.947 3.802 1.981 1.00 92.50 93 VAL A C 1
ATOM 766 O O . VAL A 1 93 ? -0.369 4.414 1.083 1.00 92.50 93 VAL A O 1
ATOM 769 N N . LEU A 1 94 ? -1.882 4.359 2.757 1.00 92.88 94 LEU A N 1
ATOM 770 C CA . LEU A 1 94 ? -2.235 5.782 2.717 1.00 92.88 94 LEU A CA 1
ATOM 771 C C . LEU A 1 94 ? -1.093 6.630 3.298 1.00 92.88 94 LEU A C 1
ATOM 773 O O . LEU A 1 94 ? -0.448 6.221 4.261 1.00 92.88 94 LEU A O 1
ATOM 777 N N . LEU A 1 95 ? -0.850 7.810 2.722 1.00 93.88 95 LEU A N 1
ATOM 778 C CA . LEU A 1 95 ? 0.250 8.689 3.133 1.00 93.88 95 LEU A CA 1
ATOM 779 C C . LEU A 1 95 ? -0.040 9.339 4.489 1.00 93.88 95 LEU A C 1
ATOM 781 O O . LEU A 1 95 ? 0.818 9.348 5.367 1.00 93.88 95 LEU A O 1
ATOM 785 N N . GLU A 1 96 ? -1.250 9.875 4.649 1.00 93.81 96 GLU A N 1
ATOM 786 C CA . GLU A 1 96 ? -1.662 10.559 5.881 1.00 93.81 96 GLU A CA 1
ATOM 787 C C . GLU A 1 96 ? -2.381 9.607 6.846 1.00 93.81 96 GLU A C 1
ATOM 789 O O . GLU A 1 96 ? -2.597 9.945 8.004 1.00 93.81 96 GLU A O 1
ATOM 794 N N . GLY A 1 97 ? -2.730 8.397 6.394 1.00 93.69 97 GLY A N 1
ATOM 795 C CA . GLY A 1 97 ? -3.427 7.400 7.199 1.00 93.69 97 GLY A CA 1
ATOM 796 C C . GLY A 1 97 ? -4.905 7.741 7.388 1.00 93.69 97 GLY A C 1
ATOM 797 O O . GLY A 1 97 ? -5.653 7.856 6.417 1.00 93.69 97 GLY A O 1
ATOM 798 N N . LEU A 1 98 ? -5.331 7.875 8.644 1.00 93.38 98 LEU A N 1
ATOM 799 C CA . LEU A 1 98 ? -6.739 8.035 9.009 1.00 93.38 98 LEU A CA 1
ATOM 800 C C . LEU A 1 98 ? -7.380 9.335 8.478 1.00 93.38 98 LEU A C 1
ATOM 802 O O . LEU A 1 98 ? -8.463 9.226 7.908 1.00 93.38 98 LEU A O 1
ATOM 806 N N . PRO A 1 99 ? -6.756 10.531 8.560 1.00 94.94 99 PRO A N 1
ATOM 807 C CA . PRO A 1 99 ? -7.313 11.755 7.972 1.00 94.94 99 PRO A CA 1
ATOM 808 C C . PRO A 1 99 ? -7.633 11.616 6.480 1.00 94.94 99 PRO A C 1
ATOM 810 O O . PRO A 1 99 ? -8.717 11.991 6.033 1.00 94.94 99 PRO A O 1
ATOM 813 N N . GLN A 1 100 ? -6.726 10.994 5.722 1.00 95.88 100 GLN A N 1
ATOM 814 C CA . GLN A 1 100 ? -6.941 10.713 4.305 1.00 95.88 100 GLN A CA 1
ATOM 815 C C . GLN A 1 100 ? -8.086 9.715 4.101 1.00 95.88 100 GLN A C 1
ATOM 817 O O . GLN A 1 100 ? -8.905 9.914 3.208 1.00 95.88 100 GLN A O 1
ATOM 822 N N . ALA A 1 101 ? -8.176 8.666 4.924 1.00 95.75 101 ALA A N 1
ATOM 823 C CA . ALA A 1 101 ? -9.286 7.718 4.855 1.00 95.75 101 ALA A CA 1
ATOM 824 C C . ALA A 1 101 ? -10.637 8.412 5.089 1.00 95.75 101 ALA A C 1
ATOM 826 O O . ALA A 1 101 ? -11.534 8.245 4.270 1.00 95.75 101 ALA A O 1
ATOM 827 N N . LEU A 1 102 ? -10.749 9.247 6.131 1.00 96.19 102 LEU A N 1
ATOM 828 C CA . LEU A 1 102 ? -11.970 9.998 6.452 1.00 96.19 102 LEU A CA 1
ATOM 829 C C . LEU A 1 102 ? -12.424 10.899 5.300 1.00 96.19 102 LEU A C 1
ATOM 831 O O . LEU A 1 102 ? -13.615 10.952 4.994 1.00 96.19 102 LEU A O 1
ATOM 835 N N . ALA A 1 103 ? -11.478 11.583 4.649 1.00 96.88 103 ALA A N 1
ATOM 836 C CA . ALA A 1 103 ? -11.763 12.432 3.498 1.00 96.88 103 ALA A CA 1
ATOM 837 C C . ALA A 1 103 ? -12.249 11.617 2.287 1.00 96.88 103 ALA A C 1
ATOM 839 O O . ALA A 1 103 ? -13.195 12.021 1.615 1.00 96.88 103 ALA A O 1
ATOM 840 N N . LEU A 1 104 ? -11.639 10.454 2.027 1.00 95.75 104 LEU A N 1
ATOM 841 C CA . LEU A 1 104 ? -12.027 9.569 0.923 1.00 95.75 104 LEU A CA 1
ATOM 842 C C . LEU A 1 104 ? -13.416 8.950 1.125 1.00 95.75 104 LEU A C 1
ATOM 844 O O . LEU A 1 104 ? -14.150 8.772 0.155 1.00 95.75 104 LEU A O 1
ATOM 848 N N . THR A 1 105 ? -13.780 8.615 2.364 1.00 96.19 105 THR A N 1
ATOM 849 C CA . THR A 1 105 ? -15.073 7.995 2.696 1.00 96.19 105 THR A CA 1
ATOM 850 C C . THR A 1 105 ? -16.161 9.003 3.046 1.00 96.19 105 THR A C 1
ATOM 852 O O . THR A 1 105 ? -17.310 8.603 3.218 1.00 96.19 105 THR A O 1
ATOM 855 N N . ASN A 1 106 ? -15.826 10.294 3.138 1.00 97.25 106 ASN A N 1
ATOM 856 C CA . ASN A 1 106 ? -16.716 11.352 3.616 1.00 97.25 106 ASN A CA 1
ATOM 857 C C . ASN A 1 106 ? -17.338 11.014 4.987 1.00 97.25 106 ASN A C 1
ATOM 859 O O . ASN A 1 106 ? -18.548 11.109 5.196 1.00 97.25 106 ASN A O 1
ATOM 863 N N . THR A 1 107 ? -16.499 10.557 5.916 1.00 96.69 107 THR A N 1
ATOM 864 C CA . THR A 1 107 ? -16.910 10.154 7.268 1.00 96.69 107 THR A CA 1
ATOM 865 C C . THR A 1 107 ? -16.206 10.985 8.328 1.00 96.69 107 THR A C 1
ATOM 867 O O . THR A 1 107 ? -15.122 11.514 8.099 1.00 96.69 107 THR A O 1
ATOM 870 N N . VAL A 1 108 ? -16.788 11.033 9.525 1.00 94.06 108 VAL A N 1
ATOM 871 C CA . VAL A 1 108 ? -16.204 11.704 10.689 1.00 94.06 108 VAL A CA 1
ATOM 872 C C . VAL A 1 108 ? -15.786 10.659 11.716 1.00 94.06 108 VAL A C 1
ATOM 874 O O . VAL A 1 108 ? -16.510 9.694 11.960 1.00 94.06 108 VAL A O 1
ATOM 877 N N . GLN A 1 109 ? -14.615 10.851 12.316 1.00 91.62 109 GLN A N 1
ATOM 878 C CA . GLN A 1 109 ? -14.178 10.056 13.455 1.00 91.62 109 GLN A CA 1
ATOM 879 C C . GLN A 1 109 ? -14.866 10.581 14.724 1.00 91.62 109 GLN A C 1
ATOM 881 O O . GLN A 1 109 ? -14.758 11.763 15.046 1.00 91.62 109 GLN A O 1
ATOM 886 N N . LEU A 1 110 ? -15.586 9.702 15.425 1.00 88.06 110 LEU A N 1
ATOM 887 C CA . LEU A 1 110 ? -16.093 9.970 16.775 1.00 88.06 110 LEU A CA 1
ATOM 888 C C . LEU A 1 110 ? -14.939 9.929 17.793 1.00 88.06 110 LEU A C 1
ATOM 890 O O . LEU A 1 110 ? -13.793 9.707 17.419 1.00 88.06 110 LEU A O 1
ATOM 894 N N . GLU A 1 111 ? -15.220 10.148 19.076 1.00 87.44 111 GLU A N 1
ATOM 895 C CA . GLU A 1 111 ? -14.202 10.095 20.134 1.00 87.44 111 GLU A CA 1
ATOM 896 C C . GLU A 1 111 ? -13.303 8.853 20.005 1.00 87.44 111 GLU A C 1
ATOM 898 O O . GLU A 1 111 ? -13.780 7.728 19.815 1.00 87.44 111 GLU A O 1
ATOM 903 N N . ALA A 1 112 ? -11.987 9.079 20.049 1.00 75.31 112 ALA A N 1
ATOM 904 C CA . ALA A 1 112 ? -11.012 8.006 19.941 1.00 75.31 112 ALA A CA 1
ATOM 905 C C . ALA A 1 112 ? -11.236 6.994 21.073 1.00 75.31 112 ALA A C 1
ATOM 907 O O . ALA A 1 112 ? -11.506 7.374 22.209 1.00 75.31 112 ALA A O 1
ATOM 908 N N . ASP A 1 113 ? -11.141 5.708 20.734 1.00 80.38 113 ASP A N 1
ATOM 909 C CA . ASP A 1 113 ? -11.210 4.578 21.668 1.00 80.38 113 ASP A CA 1
ATOM 910 C C . ASP A 1 113 ? -12.580 4.300 22.311 1.00 80.38 113 ASP A C 1
ATOM 912 O O . ASP A 1 113 ? -12.696 3.425 23.171 1.00 80.38 113 ASP A O 1
ATOM 916 N N . ILE A 1 114 ? -13.650 4.963 21.856 1.00 88.12 114 ILE A N 1
ATOM 917 C CA . ILE A 1 114 ? -14.995 4.760 22.403 1.00 88.12 114 ILE A CA 1
ATOM 918 C C . ILE A 1 114 ? -15.894 4.070 21.382 1.00 88.12 114 ILE A C 1
ATOM 920 O O . ILE A 1 114 ? -16.270 4.610 20.342 1.00 88.12 114 ILE A O 1
ATOM 924 N N . LEU A 1 115 ? -16.288 2.843 21.719 1.00 89.50 115 LEU A N 1
ATOM 925 C CA . LEU A 1 115 ? -17.348 2.140 21.008 1.00 89.50 115 LEU A CA 1
ATOM 926 C C . LEU A 1 115 ? -18.720 2.745 21.345 1.00 89.50 115 LEU A C 1
ATOM 928 O O . LEU A 1 115 ? -18.933 3.192 22.472 1.00 89.50 115 LEU A O 1
ATOM 932 N N . PRO A 1 116 ? -19.697 2.687 20.424 1.00 91.25 116 PRO A N 1
ATOM 933 C CA . PRO A 1 116 ? -21.068 3.090 20.705 1.00 91.25 116 PRO A CA 1
ATOM 934 C C . PRO A 1 116 ? -21.619 2.466 22.003 1.00 91.25 116 PRO A C 1
ATOM 936 O O . PRO A 1 116 ? -21.437 1.265 22.231 1.00 91.25 116 PRO A O 1
ATOM 939 N N . PRO A 1 117 ? -22.388 3.217 22.815 1.00 89.25 117 PRO A N 1
ATOM 940 C CA . PRO A 1 117 ? -22.833 2.772 24.142 1.00 89.25 117 PRO A CA 1
ATOM 941 C C . PRO A 1 117 ? -23.712 1.518 24.083 1.00 89.25 117 PRO A C 1
ATOM 943 O O . PRO A 1 117 ? -23.771 0.731 25.024 1.00 89.25 117 PRO A O 1
ATOM 946 N N . ARG A 1 118 ? -24.393 1.296 22.953 1.00 91.31 118 ARG A N 1
ATOM 947 C CA . ARG A 1 118 ? -25.167 0.076 22.707 1.00 91.31 118 ARG A CA 1
ATOM 948 C C . ARG A 1 118 ? -24.283 -1.174 22.677 1.00 91.31 118 ARG A C 1
ATOM 950 O O . ARG A 1 118 ? -24.722 -2.210 23.153 1.00 91.31 118 ARG A O 1
ATOM 957 N N . ILE A 1 119 ? -23.076 -1.080 22.119 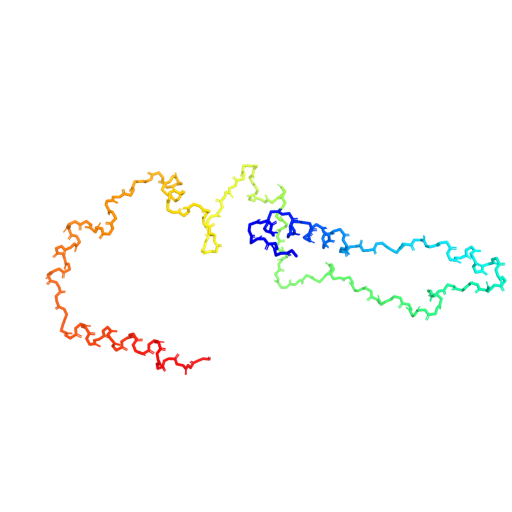1.00 90.31 119 ILE A N 1
ATOM 958 C CA . ILE A 1 119 ? -22.140 -2.207 22.020 1.00 90.31 119 ILE A CA 1
ATOM 959 C C . ILE A 1 119 ? -21.507 -2.480 23.383 1.00 90.31 119 ILE A C 1
ATOM 961 O O . ILE A 1 119 ? -21.439 -3.634 23.786 1.00 90.31 119 ILE A O 1
ATOM 965 N N . GLN A 1 120 ? -21.135 -1.437 24.129 1.00 88.06 120 GLN A N 1
ATOM 966 C CA . GLN A 1 120 ? -20.575 -1.585 25.479 1.00 88.06 120 GLN A CA 1
ATOM 967 C C . GLN A 1 120 ? -21.527 -2.352 26.409 1.00 88.06 120 GLN A C 1
ATOM 969 O O . GLN A 1 120 ? -21.134 -3.343 27.014 1.00 88.06 120 GLN A O 1
ATOM 974 N N . LYS A 1 121 ? -22.819 -1.998 26.402 1.00 90.00 121 LYS A N 1
ATOM 975 C CA . LYS A 1 121 ? -23.848 -2.709 27.181 1.00 90.00 121 LYS A CA 1
ATOM 976 C C . LYS A 1 121 ? -23.964 -4.198 26.842 1.00 90.00 121 LYS A C 1
ATOM 978 O O . LYS A 1 121 ? -24.341 -4.980 27.705 1.00 90.00 121 LYS A O 1
ATOM 983 N N . LEU A 1 122 ? -23.698 -4.588 25.593 1.00 89.75 122 LEU A N 1
ATOM 984 C CA . LEU A 1 122 ? -23.742 -5.993 25.177 1.00 89.75 122 LEU A CA 1
ATOM 985 C C . LEU A 1 122 ? -22.536 -6.778 25.699 1.00 89.75 122 LEU A C 1
ATOM 987 O O . LEU A 1 122 ? -22.681 -7.953 26.020 1.00 89.75 122 LEU A O 1
ATOM 991 N N . VAL A 1 123 ? -21.370 -6.136 25.800 1.00 86.00 123 VAL A N 1
ATOM 992 C CA . VAL A 1 123 ? -20.162 -6.754 26.365 1.00 86.00 123 VAL A CA 1
ATOM 993 C C . VAL A 1 123 ? -20.375 -7.074 27.844 1.00 86.00 123 VAL A C 1
ATOM 995 O O . VAL A 1 123 ? -20.092 -8.189 28.268 1.00 86.00 123 VAL A O 1
ATOM 998 N N . ASP A 1 124 ? -20.965 -6.150 28.605 1.00 83.44 124 ASP A N 1
ATOM 999 C CA . ASP A 1 124 ? -21.199 -6.344 30.044 1.00 83.44 124 ASP A CA 1
ATOM 1000 C C . ASP A 1 124 ? -22.174 -7.495 30.348 1.00 83.44 124 ASP A C 1
ATOM 1002 O O . ASP A 1 124 ? -22.090 -8.130 31.399 1.00 83.44 124 ASP A O 1
ATOM 1006 N N . GLN A 1 125 ? -23.096 -7.783 29.424 1.00 86.62 125 GLN A N 1
ATOM 1007 C CA . GLN A 1 125 ? -24.113 -8.827 29.577 1.00 86.62 125 GLN A CA 1
ATOM 1008 C C . GLN A 1 125 ? -23.579 -10.244 29.347 1.00 86.62 125 GLN A C 1
ATOM 1010 O O . GLN A 1 125 ? -24.168 -11.202 29.850 1.00 86.62 125 GLN A O 1
ATOM 1015 N N . VAL A 1 126 ? -22.501 -10.399 28.577 1.00 84.38 126 VAL A N 1
ATOM 1016 C CA . VAL A 1 126 ? -21.994 -11.709 28.154 1.00 84.38 126 VAL A CA 1
ATOM 1017 C C . VAL A 1 126 ? -20.655 -11.976 28.829 1.00 84.38 126 VAL A C 1
ATOM 1019 O O . VAL A 1 126 ? -19.603 -11.615 28.315 1.00 84.38 126 VAL A O 1
ATOM 1022 N N . GLN A 1 127 ? -20.700 -12.651 29.976 1.00 80.25 127 GLN A N 1
ATOM 1023 C CA . GLN A 1 127 ? -19.507 -13.155 30.657 1.00 80.25 127 GLN A CA 1
ATOM 1024 C C . GLN A 1 127 ? -19.308 -14.631 30.304 1.00 80.25 127 GLN A C 1
ATOM 1026 O O . GLN A 1 127 ? -20.172 -15.468 30.580 1.00 80.25 127 GLN A O 1
ATOM 1031 N N . LEU A 1 128 ? -18.183 -14.957 29.668 1.00 84.19 128 LEU A N 1
ATOM 1032 C CA . LEU A 1 128 ? -17.819 -16.335 29.336 1.00 84.19 128 LEU A CA 1
ATOM 1033 C C . LEU A 1 128 ? -17.051 -16.969 30.510 1.00 84.19 128 LEU A C 1
ATOM 1035 O O . LEU A 1 128 ? -16.179 -16.319 31.091 1.00 84.19 128 LEU A O 1
ATOM 1039 N N . PRO A 1 129 ? -17.308 -18.242 30.858 1.00 88.94 129 PRO A N 1
ATOM 1040 C CA . PRO A 1 129 ? -16.524 -18.920 31.883 1.00 88.94 129 PRO A CA 1
ATOM 1041 C C . PRO A 1 129 ? -15.061 -19.045 31.435 1.00 88.94 129 PRO A C 1
ATOM 1043 O O . PRO A 1 129 ? -14.781 -19.430 30.299 1.00 88.94 129 PRO A O 1
ATOM 1046 N N . ASN A 1 130 ? -14.128 -18.734 32.338 1.00 89.69 130 ASN A N 1
ATOM 1047 C CA . ASN A 1 130 ? -12.675 -18.825 32.130 1.00 89.69 130 ASN A CA 1
ATOM 1048 C C . ASN A 1 130 ? -12.163 -18.076 30.882 1.00 89.69 130 ASN A C 1
ATOM 1050 O O . ASN A 1 130 ? -11.197 -18.500 30.243 1.00 89.69 130 ASN A O 1
ATOM 1054 N N . GLN A 1 131 ? -12.804 -16.957 30.528 1.00 89.94 131 GLN A N 1
ATOM 1055 C CA . GLN A 1 131 ? -12.470 -16.152 29.350 1.00 89.94 131 GLN A CA 1
ATOM 1056 C C . GLN A 1 131 ? -10.978 -15.800 29.276 1.00 89.94 131 GLN A C 1
ATOM 1058 O O . GLN A 1 131 ? -10.336 -16.044 28.252 1.00 89.94 131 GLN A O 1
ATOM 1063 N N . ASP A 1 132 ? -10.409 -15.297 30.370 1.00 92.50 132 ASP A N 1
ATOM 1064 C CA . ASP A 1 132 ? -9.010 -14.867 30.407 1.00 92.50 132 ASP A CA 1
ATOM 1065 C C . ASP A 1 132 ? -8.040 -16.032 30.194 1.00 92.50 132 ASP A C 1
ATOM 1067 O O . ASP A 1 132 ? -7.064 -15.905 29.453 1.00 92.50 132 ASP A O 1
ATOM 1071 N N . GLU A 1 133 ? -8.319 -17.197 30.783 1.00 94.12 133 GLU A N 1
ATOM 1072 C CA . GLU A 1 133 ? -7.483 -18.390 30.624 1.00 94.12 133 GLU A CA 1
ATOM 1073 C C . GLU A 1 133 ? -7.496 -18.895 29.178 1.00 94.12 133 GLU A C 1
ATOM 1075 O O . GLU A 1 133 ? -6.449 -19.252 28.626 1.00 94.12 133 GLU A O 1
ATOM 1080 N N . LEU A 1 134 ? -8.668 -18.886 28.536 1.00 91.94 134 LEU A N 1
ATOM 1081 C CA . LEU A 1 134 ? -8.819 -19.274 27.135 1.00 91.94 134 LEU A CA 1
ATOM 1082 C C . LEU A 1 134 ? -8.072 -18.314 26.206 1.00 91.94 134 LEU A C 1
ATOM 1084 O O . LEU A 1 134 ? -7.350 -18.766 25.312 1.00 91.94 134 LEU A O 1
ATOM 1088 N N . VAL A 1 135 ? -8.183 -17.005 26.442 1.00 94.12 135 VAL A N 1
ATOM 1089 C CA . VAL A 1 135 ? -7.460 -15.980 25.675 1.00 94.12 135 VAL A CA 1
ATOM 1090 C C . VAL A 1 135 ? -5.952 -16.145 25.857 1.00 94.12 135 VAL A C 1
ATOM 1092 O O . VAL A 1 135 ? -5.217 -16.224 24.868 1.00 94.12 135 VAL A O 1
ATOM 1095 N N . GLN A 1 136 ? -5.476 -16.302 27.094 1.00 93.62 136 GLN A N 1
ATOM 1096 C CA . GLN A 1 136 ? -4.060 -16.548 27.373 1.00 93.62 136 GLN A CA 1
ATOM 1097 C C . GLN A 1 136 ? -3.554 -17.823 26.696 1.00 93.62 136 GLN A C 1
ATOM 1099 O O . GLN A 1 136 ? -2.448 -17.833 26.148 1.00 93.62 136 GLN A O 1
ATOM 1104 N N . ARG A 1 137 ? -4.349 -18.897 26.691 1.00 92.38 137 ARG A N 1
ATOM 1105 C CA . ARG A 1 137 ? -4.002 -20.143 26.000 1.00 92.38 137 ARG A CA 1
ATOM 1106 C C . ARG A 1 137 ? -3.912 -19.939 24.488 1.00 92.38 137 ARG A C 1
ATOM 1108 O O . ARG A 1 137 ? -2.956 -20.424 23.887 1.00 92.38 137 ARG A O 1
ATOM 1115 N N . CYS A 1 138 ? -4.837 -19.196 23.882 1.00 92.06 138 CYS A N 1
ATOM 1116 C CA . CYS A 1 138 ? -4.808 -18.879 22.450 1.00 92.06 138 CYS A CA 1
ATOM 1117 C C . CYS A 1 138 ? -3.563 -18.063 22.076 1.00 92.06 138 CYS A C 1
ATOM 1119 O O . CYS A 1 138 ? -2.860 -18.410 21.120 1.00 92.06 138 CYS A O 1
ATOM 1121 N N . ILE A 1 139 ? -3.234 -17.044 22.875 1.00 94.50 139 ILE A N 1
ATOM 1122 C CA . ILE A 1 139 ? -2.030 -16.219 22.695 1.00 94.50 139 ILE A CA 1
ATOM 1123 C C . ILE A 1 139 ? -0.774 -17.086 22.808 1.00 94.50 139 ILE A C 1
ATOM 1125 O O . ILE A 1 139 ? 0.051 -17.101 21.895 1.00 94.50 139 ILE A O 1
ATOM 1129 N N . LYS A 1 140 ? -0.649 -17.878 23.882 1.00 93.25 140 LYS A N 1
ATOM 1130 C CA . LYS A 1 140 ? 0.480 -18.801 24.074 1.00 93.25 140 LYS A CA 1
ATOM 1131 C C . LYS A 1 140 ? 0.585 -19.791 22.919 1.00 93.25 140 LYS A C 1
ATOM 1133 O O . LYS A 1 140 ? 1.687 -20.041 22.434 1.00 93.25 140 LYS A O 1
ATOM 1138 N N . SER A 1 141 ? -0.531 -20.356 22.465 1.00 91.25 141 SER A N 1
ATOM 1139 C CA . SER A 1 141 ? -0.524 -21.320 21.365 1.00 91.25 141 SER A CA 1
ATOM 1140 C C . SER A 1 141 ? -0.004 -20.697 20.069 1.00 91.25 141 SER A C 1
ATOM 1142 O O . SER A 1 141 ? 0.826 -21.306 19.408 1.00 91.25 141 SER A O 1
ATOM 1144 N N . THR A 1 142 ? -0.402 -19.461 19.760 1.00 90.12 142 THR A N 1
ATOM 1145 C CA . THR A 1 142 ? -0.031 -18.773 18.517 1.00 90.12 142 THR A CA 1
ATOM 1146 C C . THR A 1 142 ? 1.405 -18.260 18.549 1.00 90.12 142 THR A C 1
ATOM 1148 O O . THR A 1 142 ? 2.131 -18.436 17.577 1.00 90.12 142 THR A O 1
ATOM 1151 N N . CYS A 1 143 ? 1.828 -17.653 19.661 1.00 86.12 143 CYS A N 1
ATOM 1152 C CA . CYS A 1 143 ? 3.132 -16.998 19.759 1.00 86.12 143 CYS A CA 1
ATOM 1153 C C . CYS A 1 143 ? 4.279 -17.948 20.133 1.00 86.12 143 CYS A C 1
ATOM 1155 O O . CYS A 1 143 ? 5.412 -17.693 19.741 1.00 86.12 143 CYS A O 1
ATOM 1157 N N . LEU A 1 144 ? 4.013 -18.998 20.921 1.00 83.56 144 LEU A N 1
ATOM 1158 C CA . LEU A 1 144 ? 5.062 -19.873 21.469 1.00 83.56 144 LEU A CA 1
ATOM 1159 C C . LEU A 1 144 ? 5.016 -21.296 20.910 1.00 83.56 144 LEU A C 1
ATOM 1161 O O . LEU A 1 144 ? 6.058 -21.861 20.606 1.00 83.56 144 LEU A O 1
ATOM 1165 N N . HIS A 1 145 ? 3.825 -21.891 20.805 1.00 82.25 145 HIS A N 1
ATOM 1166 C CA . HIS A 1 145 ? 3.703 -23.331 20.534 1.00 82.25 145 HIS A CA 1
ATOM 1167 C C . HIS A 1 145 ? 3.522 -23.652 19.045 1.00 82.25 145 HIS A C 1
ATOM 1169 O O . HIS A 1 145 ? 3.798 -24.769 18.619 1.00 82.25 145 HIS A O 1
ATOM 1175 N N . ARG A 1 146 ? 3.065 -22.687 18.239 1.00 71.81 146 ARG A N 1
ATOM 1176 C CA . ARG A 1 146 ? 2.859 -22.833 16.792 1.00 71.81 146 ARG A CA 1
ATOM 1177 C C . ARG A 1 146 ? 4.148 -22.542 16.016 1.00 71.81 146 ARG A C 1
ATOM 1179 O O . ARG A 1 146 ? 4.163 -21.741 15.090 1.00 71.81 146 ARG A O 1
ATOM 1186 N N . THR A 1 147 ? 5.241 -23.190 16.394 1.00 59.75 147 THR A N 1
ATOM 1187 C CA . THR A 1 147 ? 6.466 -23.262 15.589 1.00 59.75 147 THR A CA 1
ATOM 1188 C C . THR A 1 147 ? 6.413 -24.545 14.764 1.00 59.75 147 THR A C 1
ATOM 1190 O O . THR A 1 147 ? 6.877 -25.601 15.177 1.00 59.75 147 THR A O 1
ATOM 1193 N N . GLY A 1 148 ? 5.761 -24.475 13.605 1.00 60.19 148 GLY A N 1
ATOM 1194 C CA . GLY A 1 148 ? 5.585 -25.643 12.745 1.00 60.19 148 GLY A CA 1
ATOM 1195 C C . GLY A 1 148 ? 4.895 -25.323 11.427 1.00 60.19 148 GLY A C 1
ATOM 1196 O O . GLY A 1 148 ? 3.729 -25.668 11.253 1.00 60.19 148 GLY A O 1
ATOM 1197 N N . MET A 1 149 ? 5.628 -24.658 10.534 1.00 44.00 149 MET A N 1
ATOM 1198 C CA . MET A 1 149 ? 5.575 -24.815 9.075 1.00 44.00 149 MET A CA 1
ATOM 1199 C C . MET A 1 149 ? 6.955 -24.495 8.514 1.00 44.00 149 MET A C 1
ATOM 1201 O O . MET A 1 149 ? 7.523 -23.467 8.947 1.00 44.00 149 MET A O 1
#

Secondary structure (DSSP, 8-state):
----HHHIIIIIHHHHHHHHHHHTS------THHHHHHHTT-----GGGTS--PPPPP--TT---SSPPPPP-STTSTT--SS------TT---SS-HHHHHHHHT----STT---HHHHHHHHH-PPTTHHHHHHHHHHIIIII----

Organism: NCBI:txid320908

InterPro domains:
  IPR052482 Mitochondrial large ribosomal subunit mL37 [PTHR15889] (19-147)

Sequence (149 aa):
MKFTIPLGKHNLYRMMRNQWKVARKRPVLKTNAERVLQANNLELVDANEFVASPKKTFDFSSIVGLAPHPVPKDENHPLYKEQPCFFYRDHSVLLEGLPQALALTNTVQLEADILPPRIQKLVDQVQLPNQDELVQRCIKSTCLHRTGM

pLDDT: mean 83.07, std 11.03, range [44.0, 97.25]

Foldseek 3Di:
DDQDPVNCVPPVVVVVVVCCVVVVDDDDDPDCVVVVCVVVVHDDDDVVVVDPDDDDDDDCVPPQPPDHDPDDPDCPDPPDDPDDDDDDDPPDDDPVPPVVVCVVVVHDDDDPPDDDPVVVVVVVVDDDPPVVVVVVVVVCCVPPVPPDD

Radius of gyration: 32.44 Å; chains: 1; bounding box: 76×40×69 Å